Protein AF-A0A7C3CZD6-F1 (afdb_monomer)

Sequence (48 aa):
MSWLKKLIPSRISTQGAQKKAVPEGIWAKCTACNAVLYRAELERNLDV

pLDDT: mean 72.61, std 13.86, range [49.12, 91.44]

Solvent-accessible surface area (backbone atoms only — not comparable to full-atom values): 3341 Å² total; per-residue (Å²): 136,72,67,69,68,76,70,56,70,95,59,90,71,88,70,64,84,74,71,74,71,70,60,86,84,52,55,41,70,42,85,90,79,67,46,82,41,53,36,73,59,33,60,75,55,72,73,106

Radius of gyration: 16.91 Å; Cα contacts (8 Å, |Δi|>4): 23; chains: 1; bounding box: 44×31×24 Å

Mean predicted aligned error: 13.66 Å

Nearest PDB structures (foldseek):
  4w4u-assembly1_E  TM=3.604E-01  e=4.409E+00  Saccharomyces cerevisiae S288C
  4fjc-assembly1_D  TM=3.595E-01  e=4.743E+00  Saccharomyces cerevisiae S288C
  4fk5-assembly1_E  TM=3.505E-01  e=3.293E+00  Saccharomyces cerevisiae S288C
  4w4u-assembly2_H  TM=3.504E-01  e=4.409E+00  Saccharomyces cerevisiae S288C
  4wa6-assembly3_H-2  TM=3.576E-01  e=6.351E+00  Sacchar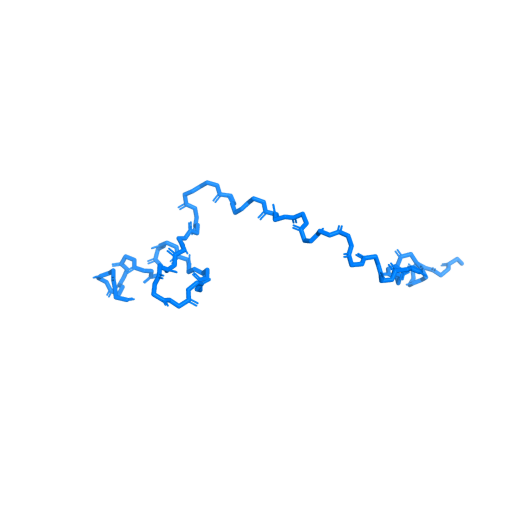omyces cerevisiae S288C

Foldseek 3Di:
DDCVVVVDDPDPPPPDPPVPPDPPPQWDADPVPRDIHGPVVCVVVVND

Structure (mmCIF, N/CA/C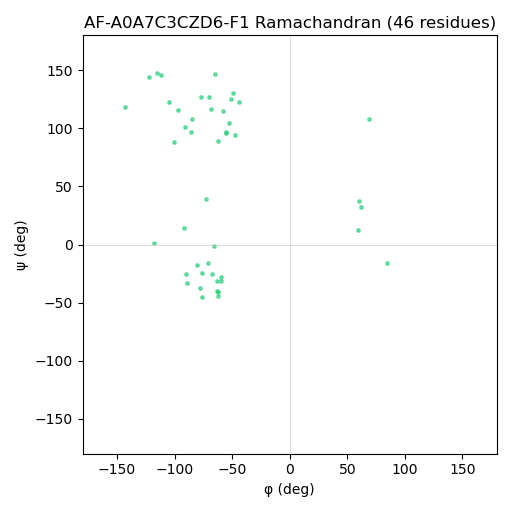/O backbone):
data_AF-A0A7C3CZD6-F1
#
_entry.id   AF-A0A7C3CZD6-F1
#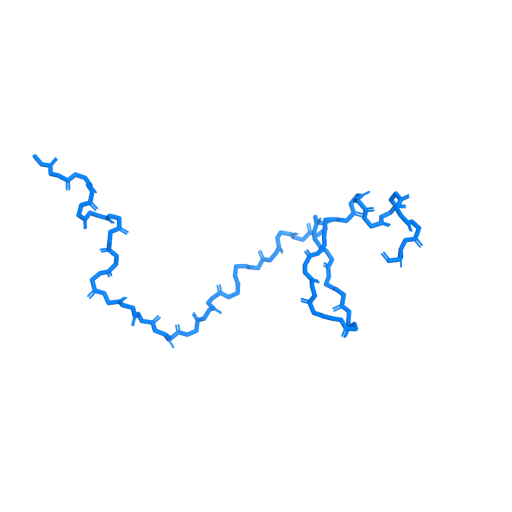
loop_
_atom_site.group_PDB
_atom_site.id
_atom_site.type_symbol
_atom_site.label_atom_id
_atom_site.label_alt_id
_atom_site.label_comp_id
_atom_site.label_asym_id
_atom_site.label_entity_id
_atom_site.label_seq_id
_atom_site.pdbx_PDB_ins_code
_atom_site.Ca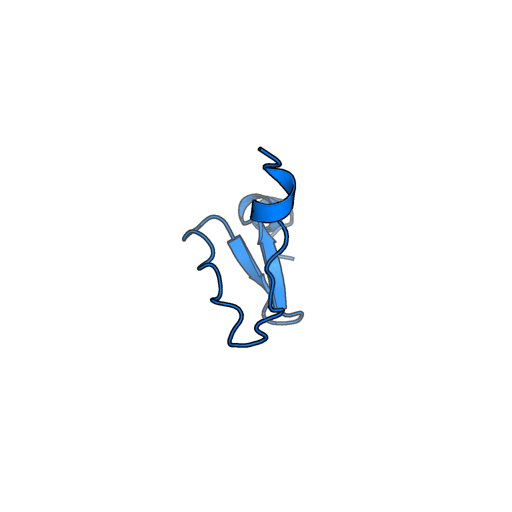rtn_x
_atom_site.Cartn_y
_atom_site.Cartn_z
_atom_site.occupancy
_atom_site.B_iso_or_equiv
_atom_site.auth_seq_id
_atom_site.auth_comp_id
_atom_site.auth_asym_id
_atom_site.auth_atom_id
_atom_site.pdbx_PDB_model_num
ATOM 1 N N . MET A 1 1 ? 32.468 26.666 -4.519 1.00 49.12 1 MET A N 1
ATOM 2 C CA . MET A 1 1 ? 32.185 25.213 -4.570 1.00 49.12 1 MET A CA 1
ATOM 3 C C . MET A 1 1 ? 30.691 25.006 -4.786 1.00 49.12 1 MET A C 1
ATOM 5 O O . MET A 1 1 ? 29.912 25.356 -3.910 1.00 49.12 1 MET A O 1
ATOM 9 N N . SER A 1 2 ? 30.272 24.537 -5.965 1.00 54.38 2 SER A N 1
ATOM 10 C CA . SER A 1 2 ? 28.856 24.439 -6.348 1.00 54.38 2 SER A CA 1
ATOM 11 C C . SER A 1 2 ? 28.262 23.077 -5.976 1.00 54.38 2 SER A C 1
ATOM 13 O O . SER A 1 2 ? 28.439 22.074 -6.665 1.00 54.38 2 SER A O 1
ATOM 15 N N . TRP A 1 3 ? 27.522 23.058 -4.868 1.00 67.81 3 TRP A N 1
ATOM 16 C CA . TRP A 1 3 ? 26.819 21.877 -4.358 1.00 67.81 3 TRP A CA 1
ATOM 17 C C . TRP A 1 3 ? 25.785 21.316 -5.351 1.00 67.81 3 TRP A C 1
ATOM 19 O O . TRP A 1 3 ? 25.560 20.110 -5.389 1.00 67.81 3 TRP A O 1
ATOM 29 N N . LEU A 1 4 ? 25.228 22.166 -6.218 1.00 65.69 4 LEU A N 1
ATOM 30 C CA . LEU A 1 4 ? 24.234 21.790 -7.225 1.00 65.69 4 LEU A CA 1
ATOM 31 C C . LEU A 1 4 ? 24.749 20.730 -8.215 1.00 65.69 4 LEU A C 1
ATOM 33 O O . LEU A 1 4 ? 23.998 19.859 -8.644 1.00 65.69 4 LEU A O 1
ATOM 37 N N . LYS A 1 5 ? 26.055 20.726 -8.518 1.00 61.34 5 LYS A N 1
ATOM 38 C CA . LYS A 1 5 ? 26.670 19.726 -9.408 1.00 61.34 5 LYS A CA 1
ATOM 39 C C . LYS A 1 5 ? 26.754 18.334 -8.767 1.00 61.34 5 LYS A C 1
ATOM 41 O O . LYS A 1 5 ? 26.931 17.351 -9.473 1.00 61.34 5 LYS A O 1
ATOM 46 N N . LYS A 1 6 ? 26.597 18.254 -7.440 1.00 60.78 6 LYS A N 1
ATOM 47 C CA . LYS A 1 6 ? 26.540 17.009 -6.662 1.00 60.78 6 LYS A CA 1
AT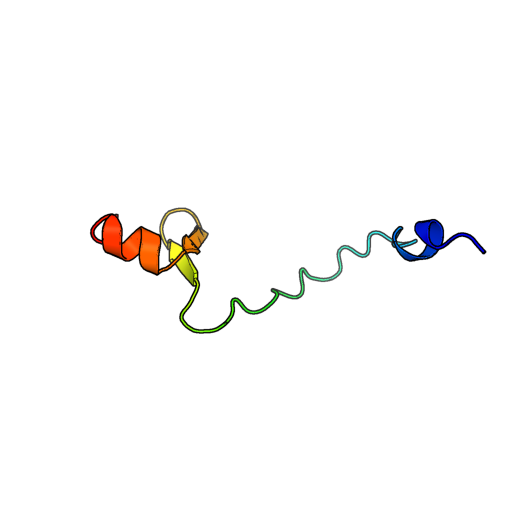OM 48 C C . LYS A 1 6 ? 25.154 16.352 -6.715 1.00 60.78 6 LYS A C 1
ATOM 50 O O . LYS A 1 6 ? 25.044 15.175 -6.395 1.00 60.78 6 LYS A O 1
ATOM 55 N N . LEU A 1 7 ? 24.119 17.104 -7.111 1.00 65.50 7 LEU A N 1
ATOM 56 C CA . LEU A 1 7 ? 22.740 16.620 -7.212 1.00 65.50 7 LEU A CA 1
ATOM 57 C C . LEU A 1 7 ? 22.410 16.048 -8.597 1.00 65.50 7 LEU A C 1
ATOM 59 O O . LEU A 1 7 ? 21.522 15.212 -8.706 1.00 65.50 7 LEU A O 1
ATOM 63 N N . ILE A 1 8 ? 23.113 16.478 -9.648 1.00 64.88 8 ILE A N 1
ATOM 64 C CA . ILE A 1 8 ? 22.872 16.013 -11.018 1.00 64.88 8 ILE A CA 1
ATOM 65 C C . ILE A 1 8 ? 23.647 14.702 -11.219 1.00 64.88 8 ILE A C 1
ATOM 67 O O . ILE A 1 8 ? 24.877 14.745 -11.312 1.00 64.88 8 ILE A O 1
ATOM 71 N N . PRO A 1 9 ? 22.985 13.532 -11.298 1.00 61.16 9 PRO A N 1
ATOM 72 C CA . PRO A 1 9 ? 23.675 12.285 -11.575 1.00 61.16 9 PRO A CA 1
ATOM 73 C C . PRO A 1 9 ? 24.177 12.371 -13.016 1.00 61.16 9 PRO A C 1
ATOM 75 O O . PRO A 1 9 ? 23.393 12.463 -13.956 1.00 61.16 9 PRO A O 1
ATOM 78 N N . SER A 1 10 ? 25.493 12.354 -13.205 1.00 60.38 10 SER A N 1
ATOM 79 C CA . SER A 1 10 ? 26.148 12.481 -14.515 1.00 60.38 10 SER A CA 1
ATOM 80 C C . SER A 1 10 ? 25.882 11.307 -15.463 1.00 60.38 10 SER A C 1
ATOM 82 O O . SER A 1 10 ? 26.334 11.317 -16.605 1.00 60.38 10 SER A O 1
ATOM 84 N N . ARG A 1 11 ? 25.130 10.301 -15.020 1.00 54.53 11 ARG A N 1
ATOM 85 C CA . ARG A 1 11 ? 24.602 9.229 -15.851 1.00 54.53 11 ARG A CA 1
ATOM 86 C C . ARG A 1 11 ? 23.217 8.882 -15.339 1.00 54.53 11 ARG A C 1
ATOM 88 O O . ARG A 1 11 ? 23.071 8.424 -14.207 1.00 54.53 11 ARG A O 1
ATOM 95 N N . ILE A 1 12 ? 22.216 9.060 -16.192 1.00 60.97 12 ILE A N 1
ATOM 96 C CA . ILE A 1 12 ? 20.966 8.312 -16.092 1.00 60.97 12 ILE A CA 1
ATOM 97 C C . ILE A 1 12 ? 21.360 6.843 -16.291 1.00 60.97 12 ILE A C 1
ATOM 99 O O . ILE A 1 12 ? 21.481 6.357 -17.410 1.00 60.97 12 ILE A O 1
ATOM 103 N N . SER A 1 13 ? 21.697 6.165 -15.194 1.00 55.50 13 SER A N 1
ATOM 104 C CA . SER A 1 13 ? 21.895 4.723 -15.178 1.00 55.50 13 SER A CA 1
ATOM 105 C C . SER A 1 13 ? 20.526 4.098 -14.969 1.00 55.50 13 SER A C 1
ATOM 107 O O . SER A 1 13 ? 20.035 3.999 -13.848 1.00 55.50 13 SER A O 1
ATOM 109 N N . THR A 1 14 ? 19.891 3.685 -16.060 1.00 58.97 14 THR A N 1
ATOM 110 C CA . THR A 1 14 ? 18.695 2.833 -16.061 1.00 58.97 14 THR A CA 1
ATOM 111 C C . THR A 1 14 ? 19.040 1.388 -15.676 1.00 58.97 14 THR A C 1
ATOM 113 O O . THR A 1 14 ? 18.515 0.444 -16.257 1.00 58.97 14 THR A O 1
ATOM 116 N N . GLN A 1 15 ? 19.947 1.178 -14.718 1.00 54.53 15 GLN A N 1
ATOM 117 C CA . GLN A 1 15 ? 20.231 -0.144 -14.164 1.00 54.53 15 GLN A CA 1
ATOM 118 C C . GLN A 1 15 ? 19.508 -0.293 -12.840 1.00 54.53 15 GLN A C 1
ATOM 120 O O . GLN A 1 15 ? 20.046 0.009 -11.781 1.00 54.53 15 GLN A O 1
ATOM 125 N N . GLY A 1 16 ? 18.2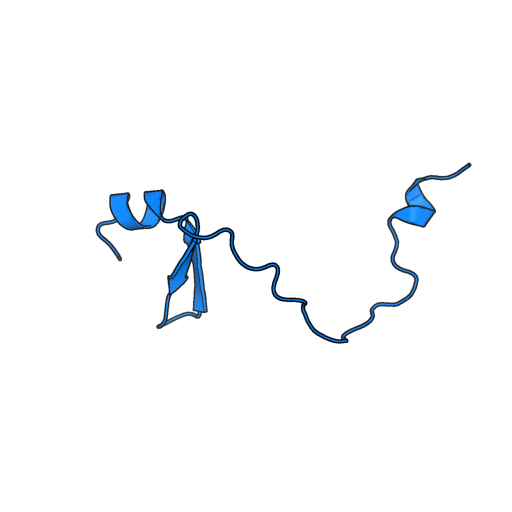66 -0.758 -12.959 1.00 51.91 16 GLY A N 1
ATOM 126 C CA . GLY A 1 16 ? 17.444 -1.208 -11.854 1.00 51.91 16 GLY A CA 1
ATOM 127 C C . GLY A 1 16 ? 17.030 -0.057 -10.958 1.00 51.91 16 GLY A C 1
ATOM 128 O O . GLY A 1 16 ? 17.814 0.440 -10.157 1.00 51.91 16 GLY A O 1
ATOM 129 N N . ALA A 1 17 ? 15.752 0.308 -11.020 1.00 53.09 17 ALA A N 1
ATOM 130 C CA . ALA A 1 17 ? 15.079 0.813 -9.840 1.00 53.09 17 ALA A CA 1
ATOM 131 C C . ALA A 1 17 ? 15.401 -0.164 -8.698 1.00 53.09 17 ALA A C 1
ATOM 133 O O . ALA A 1 17 ? 14.772 -1.215 -8.582 1.00 53.09 17 ALA A O 1
ATOM 134 N N . GLN A 1 18 ? 16.445 0.135 -7.917 1.00 54.22 18 GLN A N 1
ATOM 135 C CA . GLN A 1 18 ? 16.646 -0.399 -6.587 1.00 54.22 18 GLN A CA 1
ATOM 136 C C . GLN A 1 18 ? 15.352 -0.011 -5.910 1.00 54.22 18 GLN A C 1
ATOM 138 O O . GLN A 1 18 ? 15.139 1.162 -5.596 1.00 54.22 18 GLN A O 1
ATOM 143 N N . LYS A 1 19 ? 14.422 -0.969 -5.895 1.00 58.25 19 LYS A N 1
ATOM 144 C CA . LYS A 1 19 ? 13.117 -0.852 -5.279 1.00 58.25 19 LYS A CA 1
ATOM 145 C C . LYS A 1 19 ? 13.466 -0.462 -3.860 1.00 58.25 19 LYS A C 1
ATOM 147 O O . LYS A 1 19 ? 13.900 -1.321 -3.102 1.00 58.25 19 LYS A O 1
ATOM 152 N N . LYS A 1 20 ? 13.423 0.841 -3.557 1.00 59.38 20 LYS A N 1
ATOM 153 C CA . LYS A 1 20 ? 13.531 1.341 -2.195 1.00 59.38 20 LYS A CA 1
ATOM 154 C C . LYS A 1 20 ? 12.467 0.541 -1.480 1.00 59.38 20 LYS A C 1
ATOM 156 O O . LYS A 1 20 ? 11.290 0.713 -1.796 1.00 59.38 20 LYS A O 1
ATOM 161 N N . ALA A 1 21 ? 12.906 -0.450 -0.709 1.00 60.06 21 ALA A N 1
ATOM 162 C CA . ALA A 1 21 ? 12.004 -1.365 -0.059 1.00 60.06 21 ALA A CA 1
ATOM 163 C C . ALA A 1 21 ? 11.118 -0.464 0.782 1.00 60.06 21 ALA A C 1
ATOM 165 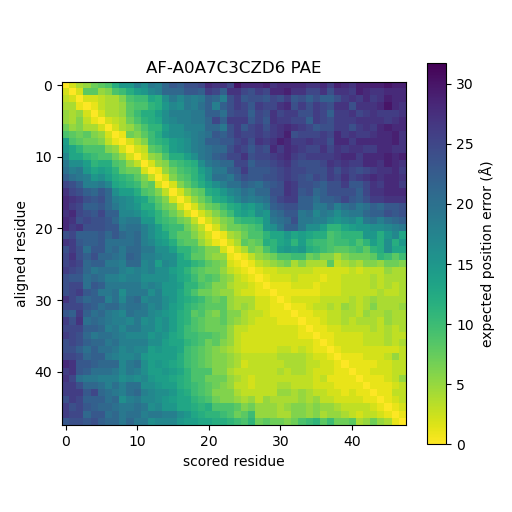O O . ALA A 1 21 ? 11.601 0.315 1.605 1.00 60.06 21 ALA A O 1
ATOM 166 N N . VAL A 1 2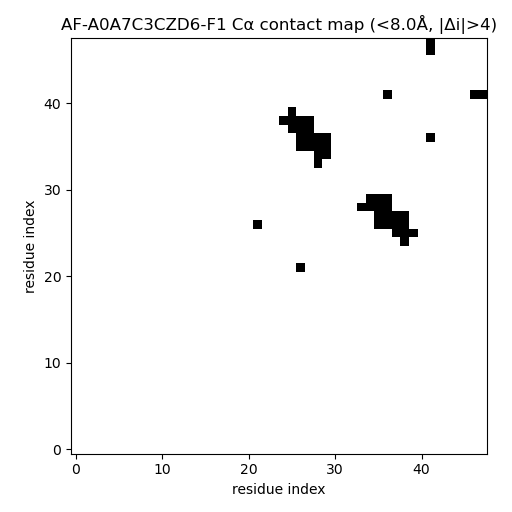2 ? 9.847 -0.449 0.406 1.00 63.56 22 VAL A N 1
ATOM 167 C CA . VAL A 1 22 ? 8.790 0.199 1.153 1.00 63.56 22 VAL A CA 1
ATOM 168 C C . VAL A 1 22 ? 9.022 -0.166 2.620 1.00 63.56 22 VAL A C 1
ATOM 170 O O . VAL A 1 22 ? 9.116 -1.360 2.903 1.00 63.56 22 VAL A O 1
ATOM 173 N N . PRO A 1 23 ? 9.188 0.813 3.527 1.00 65.75 23 PRO A N 1
ATOM 174 C CA . PRO A 1 23 ? 9.309 0.514 4.942 1.00 65.75 23 PRO A CA 1
ATOM 175 C C . PRO A 1 23 ? 8.146 -0.383 5.360 1.00 65.75 23 PRO A C 1
ATOM 177 O O . PRO A 1 23 ? 6.986 -0.057 5.081 1.00 65.75 23 PRO A O 1
ATOM 180 N N . GLU A 1 24 ? 8.483 -1.524 5.959 1.00 68.69 24 GLU A N 1
ATOM 181 C CA . GLU A 1 24 ? 7.533 -2.557 6.367 1.00 68.69 24 GLU A CA 1
ATOM 182 C C . GLU A 1 24 ? 6.374 -1.920 7.157 1.00 68.69 24 GLU A C 1
ATOM 184 O O . GLU A 1 24 ? 6.587 -1.112 8.062 1.00 68.69 24 GLU A O 1
ATOM 189 N N . GLY A 1 25 ? 5.133 -2.241 6.784 1.00 72.81 25 GLY A N 1
ATOM 190 C CA . GLY A 1 25 ? 3.924 -1.830 7.511 1.00 72.81 25 GLY A CA 1
ATOM 191 C C . GLY A 1 25 ? 3.350 -0.442 7.195 1.00 72.81 25 GLY A C 1
ATOM 192 O O . GLY A 1 25 ? 2.187 -0.206 7.508 1.00 72.81 25 GLY A O 1
ATOM 193 N N . ILE A 1 26 ? 4.088 0.461 6.541 1.00 82.88 26 ILE A N 1
ATOM 194 C CA . ILE A 1 26 ? 3.570 1.809 6.229 1.00 82.88 26 ILE A CA 1
ATOM 195 C C . ILE A 1 26 ? 2.849 1.853 4.883 1.00 82.88 26 ILE A C 1
ATOM 197 O O . ILE A 1 26 ? 1.879 2.598 4.716 1.00 82.88 26 ILE A O 1
ATOM 201 N N . TRP A 1 27 ? 3.307 1.058 3.920 1.00 86.94 27 TRP A N 1
ATOM 202 C CA . TRP A 1 27 ? 2.732 1.069 2.584 1.00 86.94 27 TRP A CA 1
ATOM 203 C C . TRP A 1 27 ? 2.209 -0.300 2.175 1.00 86.94 27 TRP A C 1
ATOM 205 O O . TRP A 1 27 ? 2.792 -1.333 2.496 1.00 86.94 27 TRP A O 1
ATOM 215 N N . ALA A 1 28 ? 1.107 -0.286 1.436 1.00 84.94 28 ALA A N 1
ATOM 216 C CA . ALA A 1 28 ? 0.480 -1.444 0.826 1.00 84.94 28 ALA A CA 1
ATOM 217 C C . ALA A 1 28 ? 0.543 -1.312 -0.699 1.00 84.94 28 ALA A C 1
ATOM 219 O O . ALA A 1 28 ? 0.489 -0.209 -1.242 1.00 84.94 28 ALA A O 1
ATOM 220 N N . LYS A 1 29 ? 0.657 -2.436 -1.408 1.00 85.62 29 LYS A N 1
ATOM 221 C CA . LYS A 1 29 ? 0.624 -2.456 -2.872 1.00 85.62 29 LYS A CA 1
ATOM 222 C C . LYS A 1 29 ? -0.725 -2.986 -3.344 1.00 85.62 29 LYS A C 1
ATOM 224 O O . LYS A 1 29 ? -1.070 -4.121 -3.027 1.00 85.62 29 LYS A O 1
ATOM 229 N N . CYS A 1 30 ? -1.446 -2.206 -4.146 1.00 86.00 30 CYS A N 1
ATOM 230 C CA . CYS A 1 30 ? -2.657 -2.685 -4.804 1.00 86.00 30 CYS A CA 1
ATOM 231 C C . CYS A 1 30 ? -2.289 -3.710 -5.887 1.00 86.00 30 CYS A C 1
ATOM 233 O O . CYS A 1 30 ? -1.464 -3.436 -6.762 1.00 86.00 30 CYS A O 1
ATOM 235 N N . THR A 1 31 ? -2.896 -4.893 -5.849 1.00 88.38 31 THR A N 1
ATOM 236 C CA . THR A 1 31 ? -2.659 -5.957 -6.838 1.00 88.38 31 THR A CA 1
ATOM 237 C C . THR A 1 31 ? -3.353 -5.688 -8.172 1.00 88.38 31 THR A C 1
ATOM 239 O O . THR A 1 31 ? -2.867 -6.153 -9.199 1.00 88.38 31 THR A O 1
ATOM 242 N N . ALA A 1 32 ? -4.431 -4.896 -8.179 1.00 88.38 32 ALA A N 1
ATOM 243 C CA . ALA A 1 32 ? -5.178 -4.560 -9.389 1.00 88.38 32 ALA A CA 1
ATOM 244 C C . ALA A 1 32 ? -4.463 -3.507 -10.254 1.00 88.38 32 ALA A C 1
ATOM 246 O O . ALA A 1 32 ? -4.349 -3.676 -11.465 1.00 88.38 32 ALA A O 1
ATOM 247 N N . CYS A 1 33 ? -3.949 -2.433 -9.642 1.00 91.44 33 CYS A N 1
ATOM 248 C CA . CYS A 1 33 ? -3.352 -1.306 -10.373 1.00 91.44 33 CYS A CA 1
ATOM 249 C C . CYS A 1 33 ? -1.859 -1.072 -10.086 1.00 91.44 33 CYS A C 1
ATOM 251 O O . CYS A 1 33 ? -1.266 -0.152 -10.641 1.00 91.44 33 CYS A O 1
ATOM 253 N N . ASN A 1 34 ? -1.223 -1.895 -9.243 1.00 85.25 34 ASN A N 1
ATOM 254 C CA . ASN A 1 34 ? 0.174 -1.749 -8.808 1.00 85.25 34 ASN A CA 1
ATOM 255 C C . ASN A 1 34 ? 0.506 -0.433 -8.079 1.00 85.25 34 ASN A C 1
ATOM 257 O O . ASN A 1 34 ? 1.687 -0.149 -7.862 1.00 85.25 34 ASN A O 1
ATOM 261 N N . ALA A 1 35 ? -0.500 0.342 -7.668 1.00 86.50 35 ALA A N 1
ATO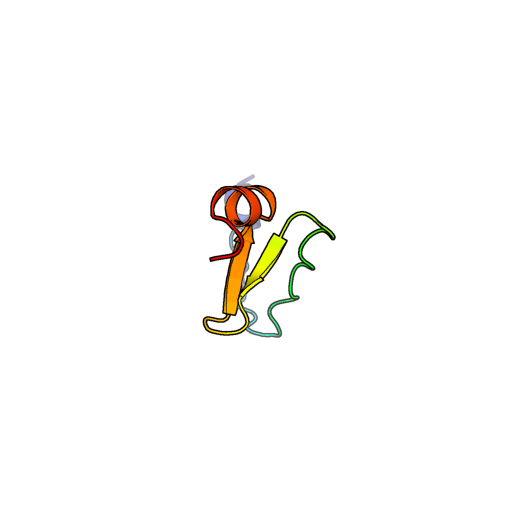M 262 C CA . ALA A 1 35 ? -0.300 1.554 -6.886 1.00 86.50 35 ALA A CA 1
ATOM 263 C C . ALA A 1 35 ? 0.295 1.240 -5.505 1.00 86.50 35 ALA A C 1
ATOM 265 O O . ALA A 1 35 ? -0.003 0.205 -4.903 1.00 86.50 35 ALA A O 1
ATOM 266 N N . VAL A 1 36 ? 1.127 2.157 -5.007 1.00 87.88 36 VAL A N 1
ATOM 267 C CA . VAL A 1 36 ? 1.652 2.137 -3.638 1.00 87.88 36 VAL A CA 1
ATOM 268 C C . VAL A 1 36 ? 0.773 3.061 -2.802 1.00 87.88 36 VAL A C 1
ATOM 270 O O . VAL A 1 36 ? 0.715 4.260 -3.062 1.00 87.88 36 VAL A O 1
ATOM 273 N N . LEU A 1 37 ? 0.074 2.493 -1.827 1.00 86.56 37 LEU A N 1
ATOM 274 C CA . LEU A 1 37 ? -0.918 3.163 -0.991 1.00 86.56 37 LEU A CA 1
ATOM 275 C C . LEU A 1 37 ? -0.402 3.267 0.443 1.00 86.56 37 LEU A C 1
ATOM 277 O O . LEU A 1 37 ? 0.292 2.372 0.924 1.00 86.56 37 LEU A O 1
ATOM 281 N N . TYR A 1 38 ? -0.743 4.351 1.135 1.00 88.50 38 TYR A N 1
ATOM 282 C CA . TYR A 1 38 ? -0.443 4.504 2.557 1.00 88.50 38 TYR A CA 1
ATOM 283 C C . TYR A 1 38 ? -1.432 3.676 3.378 1.00 88.50 38 TYR A C 1
ATOM 285 O O . TYR A 1 38 ? -2.643 3.810 3.210 1.00 88.50 38 TYR A O 1
ATOM 293 N N . ARG A 1 39 ? -0.929 2.820 4.268 1.00 85.50 39 ARG A N 1
ATOM 294 C CA . ARG A 1 39 ? -1.747 1.799 4.932 1.00 85.50 39 ARG A CA 1
ATOM 295 C C . ARG A 1 39 ? -2.860 2.388 5.799 1.00 85.50 39 ARG A C 1
ATOM 297 O O . ARG A 1 39 ? -3.987 1.924 5.709 1.00 85.50 39 ARG A O 1
ATOM 304 N N . ALA A 1 40 ? -2.590 3.466 6.536 1.00 87.69 40 ALA A N 1
ATOM 305 C CA . ALA A 1 40 ? -3.630 4.108 7.342 1.00 87.69 40 ALA A CA 1
ATOM 306 C C . ALA A 1 40 ? -4.722 4.777 6.486 1.00 87.69 40 ALA A C 1
ATOM 308 O O . ALA A 1 40 ? -5.847 4.940 6.947 1.00 87.69 40 ALA A O 1
ATOM 309 N N . GLU A 1 41 ? -4.406 5.179 5.251 1.00 85.94 41 GLU A N 1
ATOM 310 C CA . GLU A 1 41 ? -5.408 5.741 4.340 1.00 85.94 41 GLU A CA 1
ATOM 311 C C . GLU A 1 41 ? -6.265 4.633 3.722 1.00 85.94 41 GLU A C 1
ATOM 313 O O . GLU A 1 41 ? -7.475 4.790 3.599 1.00 85.94 41 GLU A O 1
ATOM 318 N N . LEU A 1 42 ? -5.658 3.485 3.413 1.00 87.94 42 LEU A N 1
ATOM 319 C CA . LEU A 1 42 ? -6.372 2.296 2.955 1.00 87.94 42 LEU A CA 1
ATOM 320 C C . LEU A 1 42 ? -7.356 1.781 4.025 1.00 87.94 42 LEU A C 1
ATOM 322 O O . LEU A 1 42 ? -8.518 1.532 3.720 1.00 87.94 42 LEU A O 1
ATOM 326 N N . GLU A 1 43 ? -6.931 1.723 5.291 1.00 87.31 43 GLU A N 1
ATOM 327 C CA . GLU A 1 43 ? -7.787 1.320 6.421 1.00 87.31 43 GLU A CA 1
ATOM 328 C C . GLU A 1 43 ? -8.968 2.284 6.636 1.00 87.31 43 GLU A C 1
ATOM 330 O O . GLU A 1 43 ? -10.093 1.846 6.877 1.00 87.31 43 GLU A O 1
ATOM 335 N N . ARG A 1 44 ? -8.753 3.601 6.493 1.00 89.75 44 ARG A N 1
ATOM 336 C CA . ARG A 1 44 ? -9.837 4.605 6.552 1.00 89.75 44 ARG A CA 1
ATOM 337 C C . ARG A 1 44 ? -10.861 4.447 5.432 1.00 89.75 44 ARG A C 1
ATOM 339 O O . ARG A 1 44 ? -12.030 4.758 5.643 1.00 89.75 44 ARG A O 1
ATOM 346 N N . ASN A 1 45 ? -10.422 3.979 4.266 1.00 87.75 45 ASN A N 1
ATOM 347 C CA . ASN A 1 45 ? -11.263 3.744 3.094 1.00 87.75 45 ASN A CA 1
ATOM 348 C C . ASN A 1 45 ? -11.819 2.308 3.029 1.00 87.75 45 ASN A C 1
ATOM 350 O O . ASN A 1 45 ? -12.356 1.924 1.995 1.00 87.75 45 ASN A O 1
ATOM 354 N N . LEU A 1 46 ? -11.745 1.533 4.123 1.00 87.56 46 LEU A N 1
ATOM 355 C CA . LEU A 1 46 ? -12.270 0.162 4.217 1.00 87.56 46 LEU A CA 1
ATOM 356 C C . LEU A 1 46 ? -11.635 -0.820 3.209 1.00 87.56 46 LEU A C 1
ATOM 358 O O . LEU A 1 46 ? -12.325 -1.692 2.685 1.00 87.56 46 LEU A O 1
ATOM 362 N N . ASP A 1 47 ? -10.328 -0.685 2.948 1.00 79.56 47 ASP A N 1
ATOM 363 C CA . ASP A 1 47 ? -9.556 -1.540 2.026 1.00 79.56 47 ASP A CA 1
ATOM 364 C C . ASP A 1 47 ? -10.026 -1.508 0.553 1.00 79.56 47 ASP A C 1
ATOM 366 O O . ASP A 1 47 ? -9.898 -2.497 -0.176 1.00 79.56 47 ASP A O 1
ATOM 370 N N . VAL A 1 48 ? -10.535 -0.354 0.104 1.00 73.88 48 VAL A N 1
ATOM 371 C CA . VAL A 1 48 ? -10.949 -0.083 -1.290 1.00 73.88 48 VAL A CA 1
ATOM 372 C C . VAL A 1 48 ? -9.846 0.595 -2.104 1.00 73.88 48 VAL A C 1
ATOM 374 O O . VAL A 1 48 ? -9.185 1.520 -1.578 1.00 73.88 48 VAL A O 1
#

Secondary structure (DSSP, 8-state):
--GGGGTS-SS---S--------TTTEEE-TTT--EEEHHHHHHTTT-